Protein AF-A0A7X1HUA7-F1 (afdb_monomer_lite)

Foldseek 3Di:
DVVLVPFAADACPQLQNVVVVFGGDPSWGADPQSWTKHFKAAPVRHTFWIWTQHNVRDIDTDPPGDPPRTDTDDTDD

pLDDT: mean 83.09, std 13.54, range [50.19, 95.75]

Secondary structure (DSSP, 8-state):
-HHHHHSPBP-TTSHHHHHHT-PPPTT-EE-TTS-EEEEEEETTS-EEEEEEE-TT--EEEPTT---TTEE------

Sequence (77 aa):
MEEYNRLPDATGDLAYLKNKQVIAANGLKADERGNVVIPLFNADGEFRTLERIWSDGSKHLEKDGRAWGVFSLWVVN

Radius of gyration: 11.91 Å; chains: 1; bounding box: 32×23×30 Å

Organism: Klebsiella pneumoniae (NCBI:txid573)

Structure (mmCIF,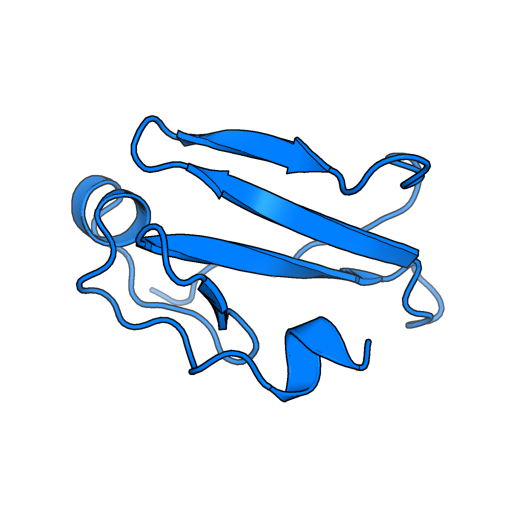 N/CA/C/O backbone):
data_AF-A0A7X1HUA7-F1
#
_entry.id   AF-A0A7X1HUA7-F1
#
loop_
_atom_site.group_PDB
_atom_site.id
_atom_site.type_symbol
_atom_site.label_atom_id
_atom_site.label_alt_id
_atom_site.label_comp_id
_atom_site.label_asym_id
_atom_site.label_entity_id
_atom_site.label_seq_id
_atom_site.pdbx_PDB_ins_code
_atom_site.Cartn_x
_atom_site.Cartn_y
_atom_site.Cartn_z
_atom_site.occupancy
_atom_site.B_iso_or_equiv
_atom_site.auth_seq_id
_atom_site.auth_comp_id
_atom_site.auth_asym_id
_atom_site.auth_atom_id
_atom_site.pdbx_PDB_model_num
ATOM 1 N N . MET A 1 1 ? 9.509 -8.137 -2.946 1.00 79.56 1 MET A N 1
ATOM 2 C CA . MET A 1 1 ? 8.415 -9.139 -2.965 1.00 79.56 1 MET A CA 1
ATOM 3 C C . MET A 1 1 ? 8.289 -9.940 -1.672 1.00 79.56 1 MET A C 1
ATOM 5 O O . MET A 1 1 ? 7.162 -10.129 -1.242 1.00 79.56 1 MET A O 1
ATOM 9 N N . GLU A 1 2 ? 9.373 -10.384 -1.019 1.00 83.31 2 GLU A N 1
ATOM 10 C CA . GLU A 1 2 ? 9.249 -11.131 0.253 1.00 83.31 2 GLU A CA 1
ATOM 11 C C . GLU A 1 2 ? 8.502 -10.370 1.355 1.00 83.31 2 GLU A C 1
ATOM 13 O O . GLU A 1 2 ? 7.670 -10.961 2.034 1.00 83.31 2 GLU A O 1
ATOM 18 N N . GLU A 1 3 ? 8.764 -9.069 1.523 1.00 87.50 3 GLU A N 1
ATOM 19 C CA . GLU A 1 3 ? 8.020 -8.249 2.484 1.00 87.50 3 GLU A CA 1
ATOM 20 C C . GLU A 1 3 ? 6.530 -8.203 2.136 1.00 87.50 3 GLU A C 1
ATOM 22 O O . GLU A 1 3 ? 5.703 -8.601 2.949 1.00 87.50 3 GLU A O 1
ATOM 27 N N . TYR A 1 4 ? 6.202 -7.790 0.910 1.00 91.06 4 TYR A N 1
ATOM 28 C CA . TYR A 1 4 ? 4.832 -7.688 0.406 1.00 91.06 4 TYR A CA 1
ATOM 29 C C . TYR A 1 4 ? 4.007 -8.962 0.641 1.00 91.06 4 TYR A C 1
ATOM 31 O O . TYR A 1 4 ? 2.868 -8.887 1.095 1.00 91.06 4 TYR A O 1
ATOM 39 N N . ASN A 1 5 ? 4.597 -10.133 0.390 1.00 92.94 5 ASN A N 1
ATOM 40 C CA . ASN A 1 5 ? 3.919 -11.419 0.560 1.00 92.94 5 ASN A CA 1
ATOM 41 C C . ASN A 1 5 ? 3.585 -11.747 2.026 1.00 92.94 5 ASN A C 1
ATOM 43 O O . ASN A 1 5 ? 2.709 -12.572 2.271 1.00 92.94 5 ASN A O 1
ATOM 47 N N . ARG A 1 6 ? 4.276 -11.129 2.994 1.00 93.50 6 ARG A N 1
ATOM 48 C CA . ARG A 1 6 ? 4.020 -11.300 4.434 1.00 93.50 6 ARG A CA 1
ATOM 49 C C . ARG A 1 6 ? 3.014 -10.296 4.985 1.00 93.50 6 ARG A C 1
ATOM 51 O O . ARG A 1 6 ? 2.536 -10.484 6.100 1.00 93.50 6 ARG A O 1
ATOM 58 N N . LEU A 1 7 ? 2.715 -9.235 4.239 1.00 94.94 7 LEU A N 1
ATOM 59 C CA . LEU A 1 7 ? 1.784 -8.216 4.696 1.00 94.94 7 LEU A CA 1
ATOM 60 C C . LEU A 1 7 ? 0.336 -8.732 4.636 1.00 94.94 7 LEU A C 1
ATOM 62 O O . LEU A 1 7 ? -0.038 -9.420 3.673 1.00 94.94 7 LEU A O 1
ATOM 66 N N . PRO A 1 8 ? -0.495 -8.387 5.634 1.00 95.38 8 PRO A N 1
ATOM 67 C CA . PRO A 1 8 ? -1.924 -8.657 5.585 1.00 95.38 8 PRO A CA 1
ATOM 68 C C . PRO A 1 8 ? -2.587 -7.880 4.444 1.00 95.38 8 PRO A C 1
ATOM 70 O O . PRO A 1 8 ? -2.111 -6.819 4.030 1.00 95.38 8 PRO A O 1
ATOM 73 N N . ASP A 1 9 ? -3.702 -8.404 3.937 1.00 94.88 9 ASP A N 1
ATOM 74 C CA . ASP A 1 9 ? -4.524 -7.685 2.965 1.00 94.88 9 ASP A CA 1
ATOM 75 C C . ASP A 1 9 ? -5.062 -6.382 3.566 1.00 94.88 9 ASP A C 1
ATOM 77 O O . ASP A 1 9 ? -5.428 -6.313 4.742 1.00 94.88 9 ASP A O 1
ATOM 81 N N . ALA A 1 10 ? -5.093 -5.331 2.750 1.00 92.00 10 ALA A N 1
ATOM 82 C CA . ALA A 1 10 ? -5.700 -4.071 3.138 1.00 92.00 10 ALA A CA 1
ATOM 83 C C . ALA A 1 10 ? -7.214 -4.246 3.294 1.00 92.00 10 ALA A C 1
ATOM 85 O O . ALA A 1 10 ? -7.872 -4.856 2.452 1.00 92.00 10 ALA A O 1
ATOM 86 N N . THR A 1 11 ? -7.782 -3.644 4.336 1.00 86.06 11 THR A N 1
ATOM 87 C CA . THR A 1 11 ? -9.235 -3.521 4.503 1.00 86.06 11 THR A CA 1
ATOM 88 C C . THR A 1 11 ? -9.658 -2.064 4.332 1.00 86.06 11 THR A C 1
ATOM 90 O O . THR A 1 11 ? -8.838 -1.148 4.425 1.00 86.06 11 THR A O 1
ATOM 93 N N . GLY A 1 12 ? -10.953 -1.820 4.108 1.00 80.31 12 GLY A N 1
ATOM 94 C CA . GLY A 1 12 ? -11.509 -0.460 4.033 1.00 80.31 12 GLY A CA 1
ATOM 95 C C . GLY A 1 12 ? -11.355 0.364 5.322 1.00 80.31 12 GLY A C 1
ATOM 96 O O . GLY A 1 12 ? -11.599 1.568 5.305 1.00 80.31 12 GLY A O 1
ATOM 97 N N . ASP A 1 13 ? -10.921 -0.254 6.425 1.00 85.75 13 ASP A N 1
ATOM 98 C CA . ASP A 1 13 ? -10.719 0.415 7.714 1.00 85.75 13 ASP A CA 1
ATOM 99 C C . ASP A 1 13 ? -9.425 1.237 7.780 1.00 85.75 13 ASP A C 1
ATOM 101 O O . ASP A 1 13 ? -9.269 2.061 8.686 1.00 85.75 13 ASP A O 1
ATOM 105 N N . LEU A 1 14 ? -8.500 1.058 6.827 1.00 90.69 14 LEU A N 1
ATOM 106 C CA . LEU A 1 14 ? -7.289 1.875 6.758 1.00 90.69 14 LEU A CA 1
ATOM 107 C C . LEU A 1 14 ? -7.657 3.349 6.568 1.00 90.69 14 LEU A C 1
ATOM 109 O O . LEU A 1 14 ? -8.464 3.691 5.703 1.00 90.69 14 LEU A O 1
ATOM 113 N N . ALA A 1 15 ? -7.018 4.231 7.342 1.00 93.44 15 ALA A N 1
ATOM 114 C CA . ALA A 1 15 ? -7.373 5.650 7.415 1.00 93.44 15 ALA A CA 1
ATOM 115 C C . ALA A 1 15 ? -7.473 6.314 6.033 1.00 93.44 15 ALA A C 1
ATOM 117 O O . ALA A 1 15 ? -8.437 7.023 5.757 1.00 93.44 15 ALA A O 1
ATOM 118 N N . TYR A 1 16 ? -6.519 6.033 5.142 1.00 92.12 16 TYR A N 1
ATOM 119 C CA . TYR A 1 16 ? -6.541 6.559 3.779 1.00 92.12 16 TYR A CA 1
ATOM 120 C C . TYR A 1 16 ? -7.771 6.094 2.982 1.00 92.12 16 TYR A C 1
ATOM 122 O O . TYR A 1 16 ? -8.474 6.921 2.402 1.00 92.12 16 TYR A O 1
ATOM 130 N N . LEU A 1 17 ? -8.052 4.785 2.972 1.00 91.00 17 LEU A N 1
ATOM 131 C CA . LEU A 1 17 ? -9.167 4.200 2.218 1.00 91.00 17 LEU A CA 1
ATOM 132 C C . LEU A 1 17 ? -10.514 4.680 2.767 1.00 91.00 17 LEU A C 1
ATOM 134 O O . LEU A 1 17 ? -11.381 5.097 2.000 1.00 91.00 17 LEU A O 1
ATOM 138 N N . LYS A 1 18 ? -10.640 4.746 4.095 1.00 92.19 18 LYS A N 1
ATOM 139 C CA . LYS A 1 18 ? -11.809 5.297 4.783 1.00 92.19 18 LYS A CA 1
ATOM 140 C C . LYS A 1 18 ? -12.042 6.769 4.445 1.00 92.19 18 LYS A C 1
ATOM 142 O O . LYS A 1 18 ? -13.161 7.143 4.106 1.00 92.19 18 LYS A O 1
ATOM 147 N N . ASN A 1 19 ? -10.993 7.594 4.480 1.00 90.69 19 ASN A N 1
ATOM 148 C CA . ASN A 1 19 ? -11.072 9.016 4.122 1.00 90.69 19 ASN A CA 1
ATOM 149 C C . ASN A 1 19 ? -11.443 9.222 2.649 1.00 90.69 19 ASN A C 1
ATOM 151 O O . ASN A 1 19 ? -12.086 10.210 2.302 1.00 90.69 19 ASN A O 1
ATOM 155 N N . LYS A 1 20 ? -11.042 8.292 1.779 1.00 86.62 20 LYS A N 1
ATOM 156 C CA . LYS A 1 20 ? -11.434 8.266 0.368 1.00 86.62 20 LYS A CA 1
ATOM 157 C C . LYS A 1 20 ? -12.798 7.622 0.124 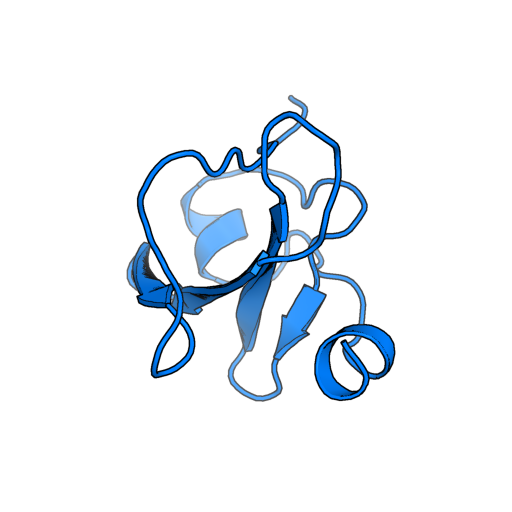1.00 86.62 20 LYS A C 1
ATOM 159 O O . LYS A 1 20 ? -13.301 7.750 -0.985 1.00 86.62 20 LYS A O 1
ATOM 164 N N . GLN A 1 21 ? -13.396 6.997 1.141 1.00 89.31 21 GLN A N 1
ATOM 165 C CA . GLN A 1 21 ? -14.656 6.254 1.068 1.00 89.31 21 GLN A CA 1
ATOM 166 C C . GLN A 1 21 ? -14.623 5.143 0.009 1.00 89.31 21 GLN A C 1
ATOM 168 O O . GLN A 1 21 ? -15.575 4.950 -0.741 1.00 89.31 21 GLN A O 1
ATOM 173 N N . VAL A 1 22 ? -13.504 4.420 -0.057 1.00 85.12 22 VAL A N 1
ATOM 174 C CA . VAL A 1 22 ? -13.275 3.343 -1.027 1.00 85.12 22 VAL A CA 1
ATOM 175 C C . VAL A 1 22 ? -12.961 2.034 -0.319 1.00 85.12 22 VAL A C 1
ATOM 177 O O . VAL A 1 22 ? -12.368 2.019 0.761 1.00 85.12 22 VAL A O 1
ATOM 180 N N . ILE A 1 23 ? -13.319 0.922 -0.955 1.00 86.00 23 ILE A N 1
ATOM 181 C CA . ILE A 1 23 ? -12.892 -0.406 -0.521 1.00 86.00 23 ILE A CA 1
ATOM 182 C C . ILE A 1 23 ? -11.512 -0.739 -1.090 1.00 86.00 23 ILE A C 1
ATOM 184 O O . ILE A 1 23 ? -11.122 -0.267 -2.162 1.00 86.00 23 ILE A O 1
ATOM 188 N N . ALA A 1 24 ? -10.756 -1.553 -0.356 1.00 85.50 24 ALA A N 1
ATOM 189 C CA . ALA A 1 24 ? -9.475 -2.047 -0.833 1.00 85.50 24 ALA A CA 1
ATOM 190 C C . ALA A 1 24 ? -9.684 -2.960 -2.052 1.00 85.50 24 ALA A C 1
ATOM 192 O O . ALA A 1 24 ? -10.474 -3.901 -2.004 1.00 85.50 24 ALA A O 1
ATOM 193 N N . ALA A 1 25 ? -8.963 -2.688 -3.139 1.00 85.75 25 ALA A N 1
ATOM 194 C CA . ALA A 1 25 ? -8.880 -3.608 -4.265 1.00 85.75 25 ALA A CA 1
ATOM 195 C C . ALA A 1 25 ? -7.999 -4.820 -3.913 1.00 85.75 25 ALA A C 1
ATOM 197 O O . ALA A 1 25 ? -7.092 -4.725 -3.079 1.00 85.75 25 ALA A O 1
ATOM 198 N N . ASN A 1 26 ? -8.228 -5.946 -4.595 1.00 85.19 26 ASN A N 1
ATOM 199 C CA . ASN A 1 26 ? -7.396 -7.141 -4.450 1.00 85.19 26 ASN A CA 1
ATOM 200 C C . ASN A 1 26 ? -5.919 -6.818 -4.718 1.00 85.19 26 ASN A C 1
ATOM 202 O O . ASN A 1 26 ? -5.586 -6.168 -5.708 1.00 85.19 26 ASN A O 1
ATOM 206 N N . GLY A 1 27 ? -5.035 -7.302 -3.844 1.00 88.31 27 GLY A N 1
ATOM 207 C CA . GLY A 1 27 ? -3.593 -7.068 -3.942 1.00 88.31 27 GLY A CA 1
ATOM 208 C C . GLY A 1 27 ? -3.099 -5.800 -3.237 1.00 88.31 27 GLY A C 1
ATOM 209 O O . GLY A 1 27 ? -1.886 -5.604 -3.147 1.00 88.31 27 GLY A O 1
ATOM 210 N N . LEU A 1 28 ? -3.982 -4.969 -2.677 1.00 92.00 28 LEU A N 1
ATOM 211 C CA . LEU A 1 28 ? -3.560 -3.959 -1.707 1.00 92.00 28 LEU A CA 1
ATOM 212 C C . LEU A 1 28 ? -3.255 -4.624 -0.366 1.00 92.00 28 LEU A C 1
ATOM 214 O O . LEU A 1 28 ? -4.008 -5.476 0.103 1.00 92.00 28 LEU A O 1
ATOM 218 N N . LYS A 1 29 ? -2.154 -4.215 0.257 1.00 95.06 29 LYS A N 1
ATOM 219 C CA . LYS A 1 29 ? -1.710 -4.719 1.560 1.00 95.06 29 LYS A CA 1
ATOM 220 C C . LYS A 1 29 ? -1.707 -3.607 2.603 1.00 95.06 29 LYS A C 1
ATOM 222 O O . LYS A 1 29 ? -1.693 -2.429 2.248 1.00 95.06 29 LYS A O 1
ATOM 227 N N . ALA A 1 30 ? -1.711 -3.974 3.877 1.00 95.75 30 ALA A N 1
ATOM 228 C CA . ALA A 1 30 ? -1.529 -3.050 4.991 1.00 95.75 30 ALA A CA 1
ATOM 229 C C . ALA A 1 30 ? -0.164 -3.277 5.646 1.00 95.75 30 ALA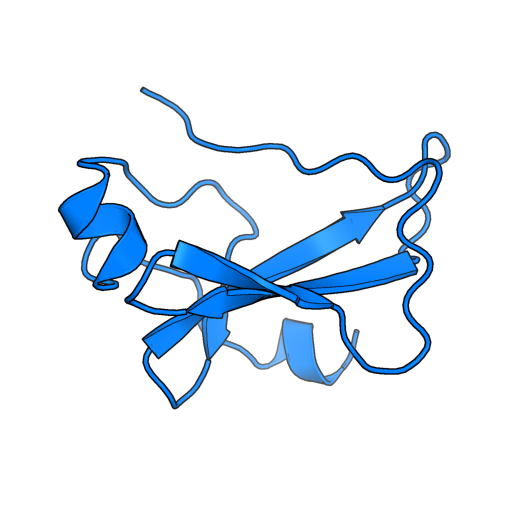 A C 1
ATOM 231 O O . ALA A 1 30 ? 0.208 -4.421 5.904 1.00 95.75 30 ALA A O 1
ATOM 232 N N . ASP A 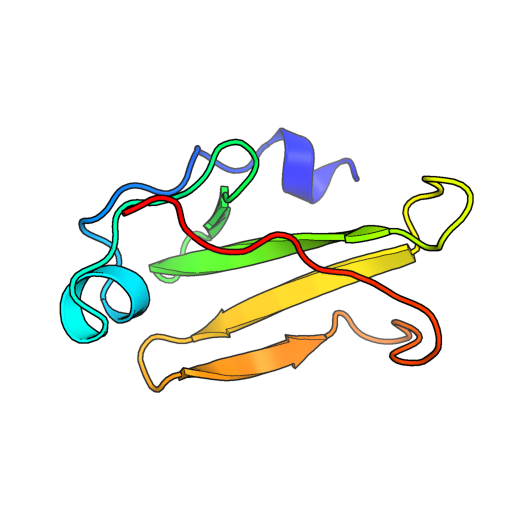1 31 ? 0.576 -2.206 5.933 1.00 94.12 31 ASP A N 1
ATOM 233 C CA . ASP A 1 31 ? 1.756 -2.308 6.796 1.00 94.12 31 ASP A CA 1
ATOM 234 C C . ASP A 1 31 ? 1.419 -2.112 8.278 1.00 94.12 31 ASP A C 1
ATOM 236 O O . ASP A 1 31 ? 0.314 -1.715 8.648 1.00 94.12 31 ASP A O 1
ATOM 240 N N . GLU A 1 32 ? 2.396 -2.379 9.146 1.00 93.62 32 GLU A N 1
ATOM 241 C CA . GLU A 1 32 ? 2.246 -2.287 10.606 1.00 93.62 32 GLU A CA 1
ATOM 242 C C . GLU A 1 32 ? 1.911 -0.869 11.102 1.00 93.62 32 GLU A C 1
ATOM 244 O O . GLU A 1 32 ? 1.482 -0.693 12.240 1.00 93.62 32 GLU A O 1
ATOM 249 N N . ARG A 1 33 ? 2.097 0.155 10.259 1.00 93.44 33 ARG A N 1
ATOM 250 C CA . ARG A 1 33 ? 1.776 1.555 10.566 1.00 93.44 33 ARG A CA 1
ATOM 251 C C . ARG A 1 33 ? 0.387 1.957 10.062 1.00 93.44 33 ARG A C 1
ATOM 253 O O . ARG A 1 33 ? 0.002 3.112 10.223 1.00 93.44 33 ARG A O 1
ATOM 260 N N . GLY A 1 34 ? -0.362 1.029 9.465 1.00 93.75 34 GLY A N 1
ATOM 261 C CA . GLY A 1 34 ? -1.684 1.291 8.901 1.00 93.75 34 GLY A CA 1
ATOM 262 C C . GLY A 1 34 ? -1.643 2.021 7.557 1.00 93.75 34 GLY A C 1
ATOM 263 O O . GLY A 1 34 ? -2.633 2.651 7.179 1.00 93.75 34 GLY A O 1
ATOM 264 N N . ASN A 1 35 ? -0.521 1.958 6.836 1.00 95.06 35 ASN A N 1
ATOM 265 C CA . ASN A 1 35 ? -0.426 2.499 5.483 1.00 95.06 35 ASN A CA 1
ATOM 266 C C . ASN A 1 35 ? -0.894 1.467 4.456 1.00 95.06 35 ASN A C 1
ATOM 268 O O . ASN A 1 35 ? -0.744 0.259 4.651 1.00 95.06 35 ASN A O 1
ATOM 272 N N . VAL A 1 36 ? -1.393 1.955 3.322 1.00 94.81 36 VAL A N 1
ATOM 273 C CA . VAL A 1 36 ? -1.685 1.106 2.162 1.00 94.81 36 VAL A CA 1
ATOM 274 C C . VAL A 1 36 ? -0.379 0.816 1.433 1.00 94.81 36 VAL A C 1
ATOM 276 O 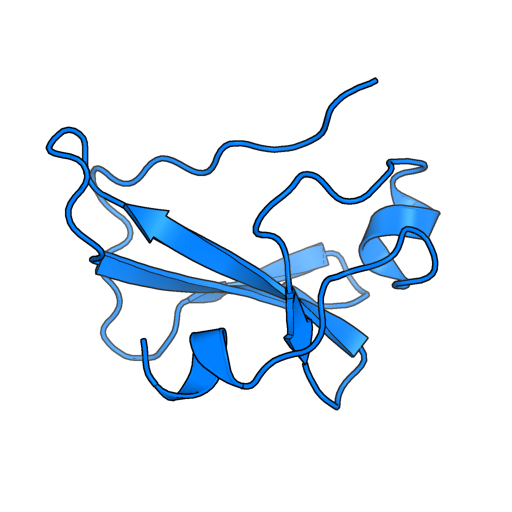O . VAL A 1 36 ? 0.369 1.744 1.142 1.00 94.81 36 VAL A O 1
ATOM 279 N N . VAL A 1 37 ? -0.120 -0.444 1.101 1.00 94.00 37 VAL A N 1
ATOM 280 C CA . VAL A 1 37 ? 1.048 -0.890 0.334 1.00 94.00 37 VAL A CA 1
ATOM 281 C C . VAL A 1 37 ? 0.591 -1.475 -0.996 1.00 94.00 37 VAL A C 1
ATOM 283 O O . VAL A 1 37 ? -0.310 -2.317 -1.036 1.00 94.00 37 VAL A O 1
ATOM 286 N N . ILE A 1 38 ? 1.220 -1.036 -2.085 1.00 91.44 38 ILE A N 1
ATOM 287 C CA . ILE A 1 38 ? 0.834 -1.386 -3.454 1.00 91.44 38 ILE A CA 1
ATOM 288 C C . ILE A 1 38 ? 2.032 -1.957 -4.197 1.00 91.44 38 ILE A C 1
ATOM 290 O O . ILE A 1 38 ? 3.088 -1.316 -4.226 1.00 91.44 38 ILE A O 1
ATOM 294 N N . PRO A 1 39 ? 1.878 -3.111 -4.855 1.00 90.56 39 PRO A N 1
ATOM 295 C CA . PRO A 1 39 ? 2.874 -3.608 -5.778 1.00 90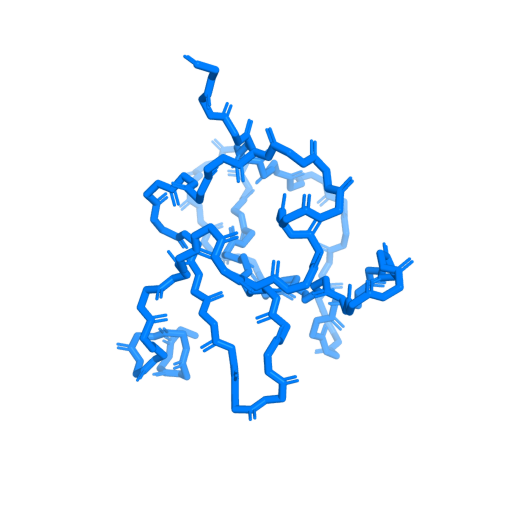.56 39 PRO A CA 1
ATOM 296 C C . PRO A 1 39 ? 2.771 -2.860 -7.110 1.00 90.56 39 PRO A C 1
ATOM 298 O O . PRO A 1 39 ? 1.702 -2.741 -7.707 1.00 90.56 39 PRO A O 1
ATOM 301 N N . LEU A 1 40 ? 3.905 -2.349 -7.571 1.00 87.75 40 LEU A N 1
ATOM 302 C CA . LEU A 1 40 ? 4.030 -1.566 -8.790 1.00 87.75 40 LEU A CA 1
ATOM 303 C C . LEU A 1 40 ? 4.670 -2.421 -9.891 1.00 87.75 40 LEU A C 1
ATOM 305 O O . LEU A 1 40 ? 5.764 -2.953 -9.693 1.00 87.75 40 LEU A O 1
ATOM 309 N N . PHE A 1 41 ? 4.005 -2.532 -11.047 1.00 85.69 41 PHE A N 1
ATOM 310 C CA . PHE A 1 41 ? 4.439 -3.341 -12.196 1.00 85.69 41 PHE A CA 1
ATOM 311 C C . PHE A 1 41 ? 4.625 -2.491 -13.462 1.00 85.69 41 PHE A C 1
ATOM 313 O O . PHE A 1 41 ? 3.928 -1.490 -13.646 1.00 85.69 41 PHE A O 1
ATOM 320 N N . ASN A 1 42 ? 5.548 -2.876 -14.350 1.00 84.44 42 ASN A N 1
ATOM 321 C CA . ASN A 1 42 ? 5.637 -2.273 -15.690 1.00 84.44 42 ASN A CA 1
ATOM 322 C C . ASN A 1 42 ? 4.548 -2.817 -16.636 1.00 84.44 42 ASN A C 1
ATOM 324 O O . ASN A 1 42 ? 3.775 -3.703 -16.276 1.00 84.44 42 ASN A O 1
ATOM 328 N N . ALA A 1 43 ? 4.519 -2.306 -17.872 1.00 82.69 43 ALA A N 1
ATOM 329 C CA . ALA A 1 43 ? 3.606 -2.766 -18.924 1.00 82.69 43 ALA A CA 1
ATOM 330 C C . ALA A 1 43 ? 3.725 -4.272 -19.239 1.00 82.69 43 ALA A C 1
ATOM 332 O O . ALA A 1 43 ? 2.745 -4.886 -19.650 1.00 82.69 43 ALA A O 1
ATOM 333 N N . ASP A 1 44 ? 4.899 -4.862 -19.008 1.00 87.44 44 ASP A N 1
ATOM 334 C CA . ASP A 1 44 ? 5.169 -6.289 -19.217 1.00 87.44 44 ASP A CA 1
ATOM 335 C C . ASP A 1 44 ? 4.711 -7.166 -18.032 1.00 87.44 44 ASP A C 1
ATOM 337 O O . ASP A 1 44 ? 4.873 -8.384 -18.061 1.00 87.44 44 ASP A O 1
ATOM 341 N N . GLY A 1 45 ? 4.150 -6.567 -16.973 1.00 83.75 45 GLY A N 1
ATOM 342 C CA . GLY A 1 45 ? 3.717 -7.271 -15.761 1.00 83.75 45 GLY A CA 1
ATOM 343 C C . GLY A 1 45 ? 4.853 -7.625 -14.793 1.00 83.75 45 GLY A C 1
ATOM 344 O O . GLY A 1 45 ? 4.639 -8.356 -13.828 1.00 83.75 45 GLY A O 1
ATOM 345 N N . GLU A 1 46 ? 6.062 -7.107 -15.010 1.00 86.44 46 GLU A N 1
ATOM 346 C CA . GLU A 1 46 ? 7.210 -7.299 -14.127 1.00 86.44 46 GLU A CA 1
ATOM 347 C C . GLU A 1 46 ? 7.124 -6.385 -12.905 1.00 86.44 46 GLU A C 1
ATOM 349 O O . GLU A 1 46 ? 6.934 -5.170 -13.024 1.00 86.44 46 GLU A O 1
ATOM 354 N N . PHE A 1 47 ? 7.339 -6.960 -11.720 1.00 86.19 47 PHE A N 1
ATOM 355 C CA . PHE A 1 47 ? 7.423 -6.202 -10.475 1.00 86.19 47 PHE A CA 1
ATOM 356 C C . PHE A 1 47 ? 8.589 -5.206 -10.523 1.00 86.19 47 PHE A C 1
ATOM 358 O O . PHE A 1 47 ? 9.720 -5.563 -10.861 1.00 86.19 47 PHE A O 1
ATOM 365 N N . ARG A 1 48 ? 8.325 -3.954 -10.143 1.00 87.00 48 ARG A N 1
ATOM 366 C CA . ARG A 1 48 ? 9.315 -2.871 -10.119 1.00 87.00 48 ARG A CA 1
ATOM 367 C C . ARG A 1 48 ? 9.624 -2.381 -8.715 1.00 87.00 48 ARG A C 1
ATOM 369 O O . ARG A 1 48 ? 10.798 -2.209 -8.404 1.00 87.00 48 ARG A O 1
ATOM 376 N N . THR A 1 49 ? 8.610 -2.118 -7.896 1.00 88.88 49 THR A N 1
ATOM 377 C CA . THR A 1 49 ? 8.794 -1.576 -6.541 1.00 88.88 49 THR A CA 1
ATOM 378 C C . THR A 1 49 ? 7.509 -1.693 -5.712 1.00 88.88 49 THR A C 1
ATOM 380 O O . THR A 1 49 ? 6.492 -2.190 -6.202 1.00 88.88 49 THR A O 1
ATOM 383 N N . LEU A 1 50 ? 7.545 -1.238 -4.461 1.00 90.31 50 LEU A N 1
ATOM 384 C CA . LEU A 1 50 ? 6.363 -0.966 -3.651 1.00 90.31 50 LEU A CA 1
ATOM 385 C C . LEU A 1 50 ? 6.123 0.544 -3.554 1.00 90.31 50 LEU A C 1
ATOM 387 O O . LEU A 1 50 ? 7.055 1.329 -3.377 1.00 90.31 50 LEU A O 1
ATOM 391 N N . GLU A 1 51 ? 4.859 0.945 -3.637 1.00 91.62 51 GLU A N 1
ATOM 392 C CA . GLU A 1 51 ? 4.398 2.268 -3.215 1.00 91.62 51 GLU A CA 1
ATOM 393 C C . GLU A 1 51 ? 3.675 2.131 -1.873 1.00 91.62 51 GLU A C 1
ATOM 395 O O . GLU A 1 51 ? 2.986 1.140 -1.624 1.00 91.62 51 GLU A O 1
ATOM 400 N N . ARG A 1 52 ? 3.833 3.121 -0.996 1.00 92.94 52 ARG A N 1
ATOM 401 C CA . ARG A 1 52 ? 3.093 3.234 0.258 1.00 92.94 52 ARG A CA 1
ATOM 402 C C . ARG A 1 52 ? 2.303 4.523 0.273 1.00 92.94 52 ARG A C 1
ATOM 404 O O . ARG A 1 52 ? 2.856 5.581 -0.019 1.00 92.94 52 ARG A O 1
ATOM 411 N N . ILE A 1 53 ? 1.037 4.438 0.660 1.00 92.75 53 ILE A N 1
ATOM 412 C CA . ILE A 1 53 ? 0.190 5.603 0.903 1.00 92.75 53 ILE A CA 1
ATOM 413 C C . ILE A 1 53 ? -0.067 5.713 2.388 1.00 92.75 53 ILE A C 1
ATOM 415 O O . ILE A 1 53 ? -0.666 4.823 2.998 1.00 92.75 53 ILE A O 1
ATOM 419 N N . TRP A 1 54 ? 0.395 6.817 2.953 1.00 94.12 54 TRP A N 1
ATOM 420 C CA . TRP A 1 54 ? 0.196 7.115 4.358 1.00 94.12 54 TRP A CA 1
ATOM 421 C C . TRP A 1 54 ? -1.223 7.614 4.625 1.00 94.12 54 TRP A C 1
ATOM 423 O O . TRP A 1 54 ? -1.994 7.910 3.711 1.00 94.12 54 TRP A O 1
ATOM 433 N N . SER A 1 55 ? -1.582 7.716 5.901 1.00 91.62 55 SER A N 1
ATOM 434 C CA . SER A 1 55 ? -2.909 8.169 6.331 1.00 91.62 55 SER A CA 1
ATOM 435 C C . SER A 1 55 ? -3.279 9.572 5.827 1.00 91.62 55 SER A C 1
ATOM 437 O O . SER A 1 55 ? -4.458 9.845 5.601 1.00 91.62 55 SER A O 1
ATOM 439 N N . ASP A 1 56 ? -2.287 10.436 5.598 1.00 90.56 56 ASP A N 1
ATOM 440 C CA . ASP A 1 56 ? -2.442 11.781 5.028 1.00 90.56 56 ASP A CA 1
ATOM 441 C C . ASP A 1 56 ? -2.563 11.794 3.490 1.00 90.56 56 ASP A C 1
ATOM 443 O O . ASP A 1 56 ? -2.809 12.836 2.884 1.00 90.56 56 ASP A O 1
ATOM 447 N N . GLY A 1 57 ? -2.420 10.634 2.847 1.00 86.56 57 GLY A N 1
ATOM 448 C CA . GLY A 1 57 ? -2.448 10.481 1.398 1.00 86.56 57 GLY A CA 1
ATOM 449 C C . GLY A 1 57 ? -1.120 10.764 0.697 1.00 86.56 57 GLY A C 1
ATOM 450 O O . GLY A 1 57 ? -1.080 10.698 -0.535 1.00 86.56 57 GLY A O 1
ATOM 451 N N . SER A 1 58 ? -0.044 11.052 1.435 1.00 89.62 58 SER A N 1
ATOM 452 C CA . SER A 1 58 ? 1.297 11.153 0.863 1.00 89.62 58 SER A CA 1
ATOM 453 C C . SER A 1 58 ? 1.758 9.794 0.331 1.00 89.62 58 SER A C 1
ATOM 455 O O . SER A 1 58 ? 1.514 8.746 0.934 1.00 89.62 58 SER A O 1
ATOM 457 N N . LYS A 1 59 ? 2.394 9.820 -0.844 1.00 89.31 59 LYS A N 1
ATOM 458 C CA . LYS A 1 59 ? 2.871 8.632 -1.556 1.00 89.31 59 LYS A CA 1
ATOM 459 C C . LYS A 1 59 ? 4.377 8.516 -1.419 1.00 89.31 59 LYS A C 1
ATOM 461 O O . LYS A 1 59 ? 5.098 9.476 -1.685 1.00 89.31 59 LYS A O 1
ATOM 466 N N . HIS A 1 60 ? 4.836 7.331 -1.047 1.00 88.56 60 HIS A N 1
ATOM 467 C CA . HIS A 1 60 ? 6.241 7.031 -0.811 1.00 88.56 60 HIS A CA 1
ATOM 468 C C . HIS A 1 60 ? 6.616 5.779 -1.584 1.00 88.56 60 HIS A C 1
ATOM 470 O O . HIS A 1 60 ? 6.082 4.703 -1.329 1.00 88.56 60 HIS A O 1
ATOM 476 N N . LEU A 1 61 ? 7.536 5.916 -2.531 1.00 84.31 61 LEU A N 1
ATOM 477 C CA . LEU A 1 61 ? 8.125 4.768 -3.207 1.00 84.31 61 LEU A CA 1
ATOM 478 C C . LEU A 1 61 ? 9.204 4.162 -2.318 1.00 84.31 61 LEU A C 1
ATOM 480 O O . LEU A 1 61 ? 9.927 4.879 -1.623 1.00 84.31 61 LEU A O 1
ATOM 484 N N . GLU A 1 62 ? 9.332 2.842 -2.363 1.00 78.62 62 GLU A N 1
ATOM 485 C CA . GLU A 1 62 ? 10.478 2.179 -1.758 1.00 78.62 62 GLU A CA 1
ATOM 486 C C . GLU A 1 62 ? 11.780 2.736 -2.353 1.00 78.62 62 GLU A C 1
ATOM 488 O O . GLU A 1 62 ? 11.844 3.090 -3.537 1.00 78.62 62 GLU A O 1
ATOM 493 N N . LYS A 1 63 ? 12.799 2.889 -1.500 1.00 63.22 63 LYS A N 1
ATOM 494 C CA . LYS A 1 63 ? 14.084 3.497 -1.857 1.00 63.22 63 LYS A CA 1
ATOM 495 C C . LYS A 1 63 ? 14.662 2.778 -3.086 1.00 63.22 63 LYS A C 1
ATOM 497 O O . LYS A 1 63 ? 14.684 1.554 -3.120 1.00 63.22 63 LYS A O 1
ATOM 502 N N . ASP A 1 64 ? 15.078 3.552 -4.090 1.00 64.44 64 ASP A N 1
ATOM 503 C CA . ASP A 1 64 ? 15.545 3.101 -5.419 1.00 64.44 64 ASP A CA 1
ATOM 504 C C . ASP A 1 64 ? 14.456 2.587 -6.392 1.00 64.44 64 ASP A C 1
ATOM 506 O O . ASP A 1 64 ? 14.754 2.132 -7.501 1.00 64.44 64 ASP A O 1
ATOM 510 N N . GLY A 1 65 ? 13.175 2.729 -6.039 1.00 59.72 65 GLY A N 1
ATOM 511 C CA . GLY A 1 65 ? 12.047 2.451 -6.925 1.00 59.72 65 GLY A CA 1
ATOM 512 C C . GLY A 1 65 ? 11.983 3.406 -8.124 1.00 59.72 65 GLY A C 1
ATOM 513 O O . GLY A 1 65 ? 12.031 4.628 -7.977 1.00 59.72 65 GLY A O 1
ATOM 514 N N . ARG A 1 66 ? 11.833 2.863 -9.339 1.00 57.84 66 ARG A N 1
ATOM 515 C CA . ARG A 1 66 ? 11.624 3.672 -10.553 1.00 57.84 66 ARG A CA 1
ATOM 516 C C . ARG A 1 66 ? 10.149 4.055 -10.687 1.00 57.84 66 ARG A C 1
ATOM 518 O O . ARG A 1 66 ? 9.300 3.178 -10.783 1.00 57.84 66 ARG A O 1
ATOM 525 N N . ALA A 1 67 ? 9.865 5.356 -10.756 1.00 55.25 67 ALA A N 1
ATOM 526 C CA . ALA A 1 67 ? 8.510 5.893 -10.929 1.00 55.25 67 ALA A CA 1
ATOM 527 C C . ALA A 1 67 ? 8.000 5.874 -12.388 1.00 55.25 67 ALA A C 1
ATOM 529 O O . ALA A 1 67 ? 6.806 6.018 -12.632 1.00 55.25 67 ALA A O 1
ATOM 530 N N . TRP A 1 68 ? 8.892 5.730 -13.374 1.00 50.19 68 TRP A N 1
ATOM 531 C CA . TRP A 1 68 ? 8.538 5.838 -14.793 1.00 50.19 68 TRP A CA 1
ATOM 532 C C . TRP A 1 68 ? 8.080 4.497 -15.377 1.00 50.19 68 TRP A C 1
ATOM 534 O O . TRP A 1 68 ? 8.788 3.498 -15.263 1.00 50.19 68 TRP A O 1
ATOM 544 N N . GLY A 1 69 ? 6.926 4.501 -16.054 1.00 53.25 69 GLY A N 1
ATOM 545 C CA . GLY A 1 69 ? 6.402 3.342 -16.791 1.00 53.25 69 GLY A CA 1
ATOM 546 C C . GLY A 1 69 ? 5.689 2.295 -15.933 1.00 53.25 69 GLY A C 1
ATOM 547 O O . GLY A 1 69 ? 5.580 1.144 -16.353 1.00 53.25 69 GLY A O 1
ATOM 548 N N . VAL A 1 70 ? 5.234 2.677 -14.740 1.00 57.50 70 VAL A N 1
ATOM 549 C CA . VAL A 1 70 ? 4.541 1.786 -13.810 1.00 57.50 70 VAL A CA 1
ATOM 550 C C . VAL A 1 70 ? 3.059 2.146 -13.727 1.00 57.50 70 VAL A C 1
ATOM 552 O O . VAL A 1 70 ? 2.708 3.322 -13.646 1.00 57.50 70 VAL A O 1
ATOM 555 N N . PHE A 1 71 ? 2.199 1.130 -13.712 1.00 56.69 71 PHE A N 1
ATOM 556 C CA . PHE A 1 71 ? 0.766 1.272 -13.484 1.00 56.69 71 PHE A CA 1
ATOM 557 C C . PHE A 1 71 ? 0.385 0.720 -12.109 1.00 56.69 71 PHE A C 1
ATOM 559 O O . PHE A 1 71 ? 0.895 -0.315 -11.676 1.00 56.69 71 PHE A O 1
ATOM 566 N N . SER A 1 72 ? -0.547 1.393 -11.441 1.00 58.38 72 SER A N 1
ATOM 567 C CA . SER A 1 72 ? -1.236 0.868 -10.266 1.00 58.38 72 SER A CA 1
ATOM 568 C C . SER A 1 72 ? -2.737 0.862 -10.532 1.00 58.38 72 SER A C 1
ATOM 570 O O . SER A 1 72 ? -3.334 1.890 -10.856 1.00 58.38 72 SER A O 1
ATOM 572 N N . LEU A 1 73 ? -3.339 -0.326 -10.452 1.00 53.19 73 LEU A N 1
ATOM 573 C CA . LEU A 1 73 ? -4.783 -0.488 -10.542 1.00 53.19 73 LEU A CA 1
ATOM 574 C C . LEU A 1 73 ? -5.380 -0.125 -9.182 1.00 53.19 73 LEU A C 1
ATOM 576 O O . LEU A 1 73 ? -5.022 -0.718 -8.165 1.00 53.19 73 LEU A O 1
ATOM 580 N N . TRP A 1 74 ? -6.275 0.856 -9.167 1.00 63.62 74 TRP A N 1
ATOM 581 C CA . TRP A 1 74 ? -6.868 1.377 -7.944 1.00 63.62 74 TRP A CA 1
ATOM 582 C C . TRP A 1 74 ? -8.380 1.289 -7.979 1.00 63.62 74 TRP A C 1
ATOM 584 O O . TRP A 1 74 ? -8.980 1.774 -8.929 1.00 63.62 74 TRP A O 1
ATOM 594 N N . VAL A 1 75 ? -8.930 0.774 -6.873 1.00 56.53 75 VAL A N 1
ATOM 595 C CA . VAL A 1 75 ? -10.323 0.884 -6.414 1.00 56.53 75 VAL A CA 1
ATOM 596 C C . VAL A 1 75 ? -11.386 0.343 -7.380 1.00 56.53 75 VAL A C 1
ATOM 598 O O . VAL A 1 75 ? -11.487 0.725 -8.539 1.00 56.53 75 VAL A O 1
ATOM 601 N N . VAL A 1 76 ? -12.263 -0.502 -6.843 1.00 52.50 76 VAL A N 1
ATOM 602 C CA . VAL A 1 76 ? -13.564 -0.821 -7.443 1.00 52.50 76 VAL A CA 1
ATOM 603 C C . VAL A 1 76 ? -14.647 -0.059 -6.668 1.00 52.50 76 VAL A C 1
ATOM 605 O O . VAL A 1 76 ? -14.547 0.047 -5.444 1.00 52.50 76 VAL A O 1
ATOM 608 N N . ASN A 1 77 ? -15.609 0.539 -7.379 1.00 51.59 77 ASN A N 1
ATOM 609 C CA . ASN A 1 77 ? -16.801 1.159 -6.782 1.00 51.59 77 ASN A CA 1
ATOM 610 C C . ASN A 1 77 ? -17.871 0.097 -6.538 1.00 51.59 77 ASN A C 1
ATOM 612 O O . ASN A 1 77 ? -18.058 -0.735 -7.456 1.00 51.59 77 ASN A O 1
#